Protein AF-A0A3A2ZWK5-F1 (afdb_monomer)

Nearest PDB structures (foldseek):
  6inw-assembly1_A  TM=7.699E-01  e=2.974E-03  Aspergillus flavus NRRL3357
  6ix3-assembly1_A  TM=7.542E-01  e=5.738E-03  Aspergillus flavus NRRL3357
  6ix3-assembly1_B-2  TM=7.566E-01  e=6.864E-03  Aspergillus flavus NRRL3357
  5w7s-assembly1_A-2  TM=7.938E-01  e=2.472E-01  Penicillium oxalicum
  6o0i-assembly1_A  TM=4.394E-01  e=1.672E+00  synthetic construct

Sequence (100 aa):
MDTERIQHLLTEAQSSLSVFQKTQAETSRADALEKVTSLARALEKPKDAILKLSYTPSVCMALKVAIDLGVFPILAKATSPVSAEELATVKSADPLLVGQ

Organism: NCBI:txid2070753

Structure (mmCIF, N/CA/C/O backbone):
data_AF-A0A3A2ZWK5-F1
#
_entry.id   AF-A0A3A2ZWK5-F1
#
loop_
_atom_site.group_PDB
_atom_site.id
_atom_site.type_symbol
_atom_site.label_atom_id
_atom_site.label_alt_id
_atom_site.label_comp_id
_atom_site.label_asym_id
_atom_site.label_entit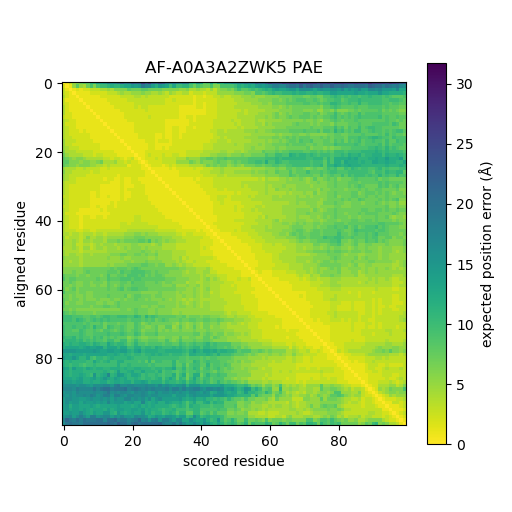y_id
_atom_site.label_seq_id
_atom_site.pdbx_PDB_ins_code
_atom_site.Cartn_x
_atom_site.Cartn_y
_atom_site.Cartn_z
_atom_site.occupancy
_atom_site.B_iso_or_equiv
_atom_site.auth_seq_id
_atom_site.auth_comp_id
_atom_site.auth_asym_id
_atom_site.auth_atom_id
_atom_site.pdbx_PDB_model_num
ATOM 1 N N . MET A 1 1 ? -4.445 -9.808 22.853 1.00 66.00 1 MET A N 1
ATOM 2 C CA . MET A 1 1 ? -4.967 -8.875 21.833 1.00 66.00 1 MET A CA 1
ATOM 3 C C . MET A 1 1 ? -5.968 -7.986 22.529 1.00 66.00 1 MET A C 1
ATOM 5 O O . MET A 1 1 ? -6.763 -8.508 23.297 1.00 66.00 1 MET A O 1
ATOM 9 N N . ASP A 1 2 ? -5.859 -6.679 22.332 1.00 86.94 2 ASP A N 1
ATOM 10 C CA . ASP A 1 2 ? -6.693 -5.686 23.007 1.00 86.94 2 ASP A CA 1
ATOM 11 C C . ASP A 1 2 ? -7.970 -5.449 22.185 1.00 86.94 2 ASP A C 1
ATOM 13 O O . ASP A 1 2 ? -7.997 -4.655 21.242 1.00 86.94 2 ASP A O 1
ATOM 17 N N . THR A 1 3 ? -8.997 -6.253 22.466 1.00 91.31 3 THR A N 1
ATOM 18 C CA . THR A 1 3 ? -10.248 -6.287 21.696 1.00 91.31 3 THR A CA 1
ATOM 19 C C . THR A 1 3 ? -11.003 -4.958 21.761 1.00 91.31 3 THR A C 1
ATOM 21 O O . THR A 1 3 ? -11.605 -4.553 20.767 1.00 91.31 3 THR A O 1
ATOM 24 N N . GLU A 1 4 ? -10.928 -4.245 22.887 1.00 94.00 4 GLU A N 1
ATOM 25 C CA . GLU A 1 4 ? -11.569 -2.936 23.067 1.00 94.00 4 GLU A CA 1
ATOM 26 C C . GLU A 1 4 ? -10.942 -1.889 22.145 1.00 94.00 4 GLU A C 1
ATOM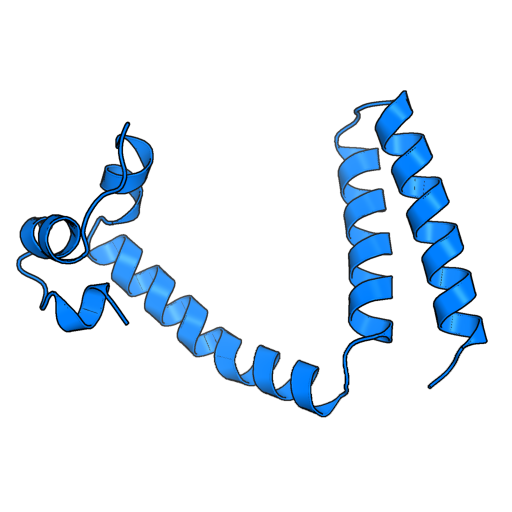 28 O O . GLU A 1 4 ? -11.644 -1.180 21.419 1.00 94.00 4 GLU A O 1
ATOM 33 N N . ARG A 1 5 ? -9.606 -1.864 22.080 1.00 94.38 5 ARG A N 1
ATOM 34 C CA . ARG A 1 5 ? -8.872 -0.998 21.152 1.00 94.38 5 ARG A CA 1
ATOM 35 C C . ARG A 1 5 ? -9.206 -1.295 19.690 1.00 94.38 5 ARG A C 1
ATOM 37 O O . ARG A 1 5 ? -9.349 -0.365 18.899 1.00 94.38 5 ARG A O 1
ATOM 44 N N . ILE A 1 6 ? -9.330 -2.569 19.315 1.00 95.75 6 ILE A N 1
ATOM 45 C CA . ILE A 1 6 ? -9.701 -2.964 17.946 1.00 95.75 6 ILE A CA 1
ATOM 46 C C . ILE A 1 6 ? -11.110 -2.465 17.606 1.00 95.75 6 ILE A C 1
ATOM 48 O O . ILE A 1 6 ? -11.313 -1.899 16.533 1.00 95.75 6 ILE A O 1
ATOM 52 N N . GLN A 1 7 ? -12.066 -2.619 18.523 1.00 97.06 7 GLN A N 1
ATOM 53 C CA . GLN A 1 7 ? -13.441 -2.167 18.316 1.00 97.06 7 GLN A CA 1
ATOM 54 C C . GLN A 1 7 ? -13.534 -0.640 18.182 1.00 97.06 7 GLN A C 1
ATOM 56 O O . GLN A 1 7 ? -14.268 -0.128 17.331 1.00 97.06 7 GLN A O 1
ATOM 61 N N . HIS A 1 8 ? -12.757 0.093 18.981 1.00 97.19 8 HIS A N 1
ATOM 62 C CA . HIS A 1 8 ? -12.638 1.543 18.862 1.00 97.19 8 HIS A CA 1
ATOM 63 C C . HIS A 1 8 ? -12.111 1.952 17.477 1.00 97.19 8 HIS A C 1
ATOM 65 O O . HIS A 1 8 ? -12.750 2.737 16.778 1.00 97.19 8 HIS A O 1
ATOM 71 N N . LEU A 1 9 ? -10.991 1.366 17.033 1.00 97.31 9 LEU A N 1
ATOM 72 C CA . LEU A 1 9 ? -10.389 1.654 15.723 1.00 97.31 9 LEU A CA 1
ATOM 73 C C . LEU A 1 9 ? -11.311 1.295 14.550 1.00 97.31 9 LEU A C 1
ATOM 75 O O . LEU A 1 9 ? -11.344 2.015 13.554 1.00 97.31 9 LEU A O 1
ATOM 79 N N . LEU A 1 10 ? -12.080 0.210 14.667 1.00 97.88 10 LEU A N 1
ATOM 80 C CA . LEU A 1 10 ? -13.086 -0.164 13.673 1.00 97.88 10 LEU A CA 1
ATOM 81 C C . LEU A 1 10 ? -14.164 0.916 13.536 1.00 97.88 10 LEU A C 1
ATOM 83 O O . LEU A 1 10 ? -14.524 1.286 12.420 1.00 97.88 10 LEU A O 1
ATOM 87 N N . THR A 1 11 ? -14.643 1.442 14.662 1.00 98.00 11 THR A N 1
ATOM 88 C CA . THR A 1 11 ? -15.678 2.484 14.685 1.00 98.00 11 THR A CA 1
ATOM 89 C C . THR A 1 11 ? -15.164 3.785 14.063 1.00 98.00 11 THR A C 1
ATOM 91 O O . THR A 1 11 ? -15.852 4.393 13.241 1.00 98.00 11 THR A O 1
ATOM 94 N N . GLU A 1 12 ? -13.928 4.186 14.381 1.00 97.69 12 GLU A N 1
ATOM 95 C CA . GLU A 1 12 ? -13.287 5.348 13.751 1.00 97.69 12 GLU A CA 1
ATOM 96 C C . GLU A 1 12 ? -13.140 5.171 12.236 1.00 97.69 12 GLU A C 1
ATOM 98 O O . GLU A 1 12 ? -13.502 6.071 11.479 1.00 97.69 12 GLU A O 1
ATOM 103 N N . ALA A 1 13 ? -12.654 4.008 11.788 1.00 97.50 13 ALA A N 1
ATOM 104 C CA . ALA A 1 13 ? -12.467 3.716 10.370 1.00 97.50 13 ALA A CA 1
ATOM 105 C C . ALA A 1 13 ? -13.793 3.721 9.596 1.00 97.50 13 ALA A C 1
ATOM 107 O O . ALA A 1 13 ? -13.854 4.246 8.488 1.00 97.50 13 ALA A O 1
ATOM 108 N N . GLN A 1 14 ? -14.870 3.179 10.172 1.00 98.00 14 GLN A N 1
ATOM 109 C CA . GLN A 1 14 ? -16.205 3.209 9.563 1.00 98.00 14 GLN A CA 1
ATOM 110 C C . GLN A 1 14 ? -16.755 4.636 9.446 1.00 98.00 14 GLN A C 1
ATOM 112 O O . GLN A 1 14 ? -17.351 4.990 8.423 1.00 98.00 14 GLN A O 1
ATOM 117 N N . SER A 1 15 ? -16.542 5.460 10.474 1.00 97.62 15 SER A N 1
ATOM 118 C CA . SER A 1 15 ? -16.966 6.861 10.480 1.00 97.62 15 SER A CA 1
ATOM 119 C C . SER A 1 15 ? -16.251 7.669 9.392 1.00 97.62 15 SER A C 1
ATOM 121 O O . SER A 1 15 ? -16.912 8.298 8.562 1.00 97.62 15 SER A O 1
ATOM 123 N N . SER A 1 16 ? -14.919 7.589 9.316 1.00 96.94 16 SER A N 1
ATOM 124 C CA . SER A 1 16 ? -14.132 8.321 8.312 1.00 96.94 16 SER A CA 1
ATOM 125 C C . SER A 1 16 ? -14.403 7.842 6.882 1.00 96.94 16 SER A C 1
ATOM 127 O O . SER A 1 16 ? -14.534 8.667 5.975 1.00 96.94 16 SER A O 1
ATOM 129 N N . LEU A 1 17 ? -14.615 6.536 6.669 1.00 97.31 17 LEU A N 1
ATOM 130 C CA . LEU A 1 17 ? -15.086 5.995 5.385 1.00 97.31 17 LEU A CA 1
ATOM 131 C C . LEU A 1 17 ? -16.443 6.574 4.977 1.00 97.31 17 LEU A C 1
ATOM 133 O O . LEU A 1 17 ? -16.625 6.955 3.822 1.00 97.31 17 LEU A O 1
ATOM 137 N N . SER A 1 18 ? -17.382 6.679 5.918 1.00 97.62 18 SER A N 1
ATOM 138 C CA . SER A 1 18 ? -18.708 7.250 5.659 1.00 97.62 18 SER A CA 1
ATOM 139 C C . SER A 1 18 ? -18.631 8.736 5.301 1.00 97.62 18 SER A C 1
ATOM 141 O O . SER A 1 18 ? -19.402 9.213 4.468 1.00 97.62 18 SER A O 1
ATOM 143 N N . VAL A 1 19 ? -17.701 9.481 5.908 1.00 96.88 19 VAL A N 1
ATOM 144 C CA . VAL A 1 19 ? -17.428 10.879 5.543 1.00 96.88 19 VAL A CA 1
ATOM 145 C C . VAL A 1 19 ? -16.870 10.950 4.126 1.00 96.88 19 VAL A C 1
ATOM 147 O O . VAL A 1 19 ? -17.438 11.664 3.304 1.00 96.88 19 VAL A O 1
ATOM 150 N N . PHE A 1 20 ? -15.833 10.169 3.810 1.00 97.06 20 PHE A N 1
ATOM 151 C CA . PHE A 1 20 ? -15.237 10.141 2.472 1.00 97.06 20 PHE A CA 1
ATOM 152 C C . PHE A 1 20 ? -16.252 9.774 1.381 1.00 97.06 20 PHE A C 1
ATOM 154 O O . PHE A 1 20 ? -16.273 10.408 0.330 1.00 97.06 20 PHE A O 1
ATOM 161 N N . GLN A 1 21 ? -17.145 8.814 1.636 1.00 96.19 21 GLN A N 1
ATOM 162 C CA . GLN A 1 21 ? -18.210 8.449 0.694 1.00 96.19 21 GLN A CA 1
ATOM 163 C C . GLN A 1 21 ? -19.147 9.618 0.366 1.00 96.19 21 GLN A C 1
ATOM 165 O O . GLN A 1 21 ? -19.638 9.706 -0.757 1.00 96.19 21 GLN A O 1
ATOM 170 N N . LYS A 1 22 ? -19.396 10.512 1.329 1.00 96.81 22 LYS A N 1
ATOM 171 C CA . LYS A 1 22 ? -20.282 11.670 1.154 1.00 96.81 22 LYS A CA 1
ATOM 172 C C . LYS A 1 22 ? -19.579 12.853 0.502 1.00 96.81 22 LYS A C 1
ATOM 174 O O . LYS A 1 22 ? -20.176 13.531 -0.325 1.00 96.81 22 LYS A O 1
ATOM 179 N N . THR A 1 23 ? -18.349 13.139 0.912 1.00 95.69 23 THR A N 1
ATOM 180 C CA . THR A 1 23 ? -17.616 14.339 0.484 1.00 95.69 23 THR A CA 1
ATOM 181 C C . THR A 1 23 ? -16.814 14.115 -0.793 1.00 95.69 23 THR A C 1
ATOM 183 O O . THR A 1 23 ? -16.588 15.069 -1.529 1.00 95.69 23 THR A O 1
ATOM 186 N N . GLN A 1 24 ? -16.329 12.888 -1.020 1.00 93.06 24 GLN A N 1
ATOM 187 C CA . GLN A 1 24 ? -15.329 12.528 -2.034 1.00 93.06 24 GLN A CA 1
ATOM 188 C C . GLN A 1 24 ? -14.084 13.433 -2.040 1.00 93.06 24 GLN A C 1
ATOM 190 O O . GLN A 1 24 ? -13.371 13.531 -3.036 1.00 93.06 24 GLN A O 1
ATOM 195 N N . ALA A 1 25 ? -13.797 14.090 -0.914 1.00 95.88 25 ALA A N 1
ATOM 196 C CA . ALA A 1 25 ? -12.673 15.002 -0.796 1.00 95.88 25 ALA A CA 1
ATOM 197 C C . ALA A 1 25 ? -11.378 14.240 -0.488 1.00 95.88 25 ALA A C 1
ATOM 199 O O . ALA A 1 25 ? -11.366 13.276 0.285 1.00 95.88 25 ALA A O 1
ATOM 200 N N . GLU A 1 26 ? -10.262 14.720 -1.033 1.00 95.50 26 GLU A N 1
ATOM 201 C CA . GLU A 1 26 ? -8.951 14.094 -0.838 1.00 95.50 26 GLU A CA 1
ATOM 202 C C . GLU A 1 26 ? -8.518 14.084 0.636 1.00 95.50 26 GLU A C 1
ATOM 204 O O . GLU A 1 26 ? -7.951 13.108 1.120 1.00 95.50 26 GLU A O 1
ATOM 209 N N . THR A 1 27 ? -8.865 15.127 1.392 1.00 95.75 27 THR A N 1
ATOM 210 C CA . THR A 1 27 ? -8.597 15.203 2.836 1.00 95.75 27 THR A CA 1
ATOM 211 C C . THR A 1 27 ? -9.335 14.114 3.613 1.00 95.75 27 THR A C 1
ATOM 213 O O . THR A 1 27 ? -8.736 13.434 4.442 1.00 95.75 27 THR A O 1
ATOM 216 N N . SER A 1 28 ? -10.611 13.877 3.298 1.00 95.12 28 SER A N 1
ATOM 217 C CA . SER A 1 28 ? -11.378 12.773 3.887 1.00 95.12 28 SER A CA 1
ATOM 218 C C . SER A 1 28 ? -10.897 11.396 3.428 1.00 95.12 28 SER A C 1
ATOM 220 O O . SER A 1 28 ? -10.968 10.443 4.199 1.00 95.12 28 SER A O 1
ATOM 222 N N . ARG A 1 29 ? -10.361 11.277 2.204 1.00 97.31 29 ARG A N 1
ATO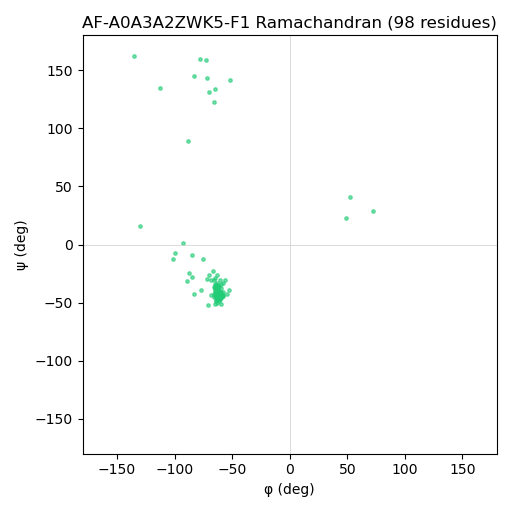M 223 C CA . ARG A 1 29 ? -9.727 10.040 1.728 1.00 97.31 29 ARG A CA 1
ATOM 224 C C . ARG A 1 29 ? -8.479 9.714 2.547 1.00 97.31 29 ARG A C 1
ATOM 226 O O . ARG A 1 29 ? -8.283 8.561 2.929 1.00 97.31 29 ARG A O 1
ATOM 233 N N . ALA A 1 30 ? -7.636 10.717 2.796 1.00 97.56 30 ALA A N 1
ATOM 234 C CA . ALA A 1 30 ? -6.409 10.573 3.571 1.00 97.56 30 ALA A CA 1
ATOM 235 C C . ALA A 1 30 ? -6.698 10.188 5.031 1.00 97.56 30 ALA A C 1
ATOM 237 O O . ALA A 1 30 ? -6.096 9.237 5.526 1.00 97.56 30 ALA A O 1
ATOM 238 N N . ASP A 1 31 ? -7.667 10.847 5.673 1.00 97.25 31 ASP A N 1
ATOM 239 C CA . ASP A 1 31 ? -8.112 10.506 7.032 1.00 97.25 31 ASP A CA 1
ATOM 240 C C . ASP A 1 31 ? -8.657 9.068 7.107 1.00 97.25 31 ASP A C 1
ATOM 242 O O . ASP A 1 31 ? -8.224 8.267 7.939 1.00 97.25 31 ASP A O 1
ATOM 246 N N . ALA A 1 32 ? -9.526 8.676 6.168 1.00 97.31 32 ALA A N 1
ATOM 247 C CA . ALA A 1 32 ? -10.031 7.306 6.098 1.00 97.31 32 ALA A CA 1
ATOM 248 C C . ALA A 1 32 ? -8.902 6.272 5.948 1.00 97.31 32 ALA A C 1
ATOM 250 O O . ALA A 1 32 ? -8.891 5.249 6.640 1.00 97.31 32 ALA A O 1
ATOM 251 N N . LEU A 1 33 ? -7.917 6.554 5.091 1.00 97.88 33 LEU A N 1
ATOM 252 C CA . LEU A 1 33 ? -6.755 5.690 4.900 1.00 97.88 33 LEU A CA 1
ATOM 253 C C . LEU A 1 33 ? -5.916 5.557 6.181 1.00 97.88 33 LEU A C 1
ATOM 255 O O . LEU A 1 33 ? -5.472 4.453 6.507 1.00 97.88 33 LEU A O 1
ATOM 259 N N . GLU A 1 34 ? -5.710 6.644 6.923 1.00 98.00 34 GLU A N 1
ATOM 260 C CA . GLU A 1 34 ? -4.973 6.632 8.189 1.00 98.00 34 GLU A CA 1
ATOM 261 C C . GLU A 1 34 ? -5.663 5.751 9.241 1.00 98.00 34 GLU A C 1
ATOM 263 O O . GLU A 1 34 ? -5.020 4.898 9.871 1.00 98.00 34 GLU A O 1
ATOM 268 N N . LYS A 1 35 ? -6.984 5.897 9.398 1.00 97.94 35 LYS A N 1
ATOM 269 C CA . LYS A 1 35 ? -7.774 5.114 10.360 1.00 97.94 35 LYS A CA 1
ATOM 270 C C . LYS A 1 35 ? -7.794 3.626 10.016 1.00 97.94 35 LYS A C 1
ATOM 272 O O . LYS A 1 35 ? -7.550 2.790 10.888 1.00 97.94 35 LYS A O 1
ATOM 277 N N . VAL A 1 36 ? -7.974 3.283 8.740 1.00 97.75 36 VAL A N 1
ATOM 278 C CA . VAL A 1 36 ? -7.904 1.890 8.264 1.00 97.75 36 VAL A CA 1
ATOM 279 C C . VAL A 1 36 ? -6.507 1.301 8.470 1.00 97.75 36 VAL A C 1
ATOM 281 O O . VAL A 1 36 ? -6.373 0.167 8.930 1.00 97.75 36 VAL A O 1
ATOM 284 N N . THR A 1 37 ? -5.452 2.071 8.198 1.00 96.69 37 THR A N 1
ATOM 285 C CA . THR A 1 37 ? -4.067 1.623 8.417 1.00 96.69 37 THR A CA 1
ATOM 286 C C . THR A 1 37 ? -3.795 1.358 9.898 1.00 96.69 37 THR A C 1
ATOM 288 O O . THR A 1 37 ? -3.131 0.380 10.245 1.00 96.69 37 THR A O 1
ATOM 291 N N . SER A 1 38 ? -4.333 2.194 10.784 1.00 95.94 38 SER A N 1
ATOM 292 C CA . SER A 1 38 ? -4.218 2.017 12.234 1.00 95.94 38 SER A CA 1
ATOM 293 C C . SER A 1 38 ? -4.915 0.742 12.716 1.00 95.94 38 SER A C 1
ATOM 295 O O . SER A 1 38 ? -4.336 -0.005 13.506 1.00 95.94 38 SER A O 1
ATOM 297 N N . LEU A 1 39 ? -6.108 0.443 12.191 1.00 96.94 39 LEU A N 1
ATOM 298 C CA . LEU A 1 39 ? -6.804 -0.822 12.444 1.00 96.94 39 LEU A CA 1
ATOM 299 C C . LEU A 1 39 ? -5.999 -2.027 11.934 1.00 96.94 39 LEU A C 1
ATOM 301 O O . LEU A 1 39 ? -5.808 -2.991 12.673 1.00 96.94 39 LEU A O 1
ATOM 305 N N . ALA A 1 40 ? -5.479 -1.960 10.705 1.00 95.19 40 ALA A N 1
ATOM 306 C CA . ALA A 1 40 ? -4.669 -3.031 10.124 1.00 95.19 40 ALA A CA 1
ATOM 307 C C . ALA A 1 40 ? -3.434 -3.343 10.986 1.00 95.19 40 ALA A C 1
ATOM 309 O O . ALA A 1 40 ? -3.166 -4.505 11.281 1.00 95.19 40 ALA A O 1
ATOM 310 N N . ARG A 1 41 ? -2.732 -2.309 11.469 1.00 93.19 41 ARG A N 1
ATOM 311 C CA . ARG A 1 41 ? -1.586 -2.458 12.383 1.00 93.19 41 ARG A CA 1
ATOM 312 C C . ARG A 1 41 ? -1.970 -3.065 13.733 1.00 93.19 41 ARG A C 1
ATOM 314 O O . ARG A 1 41 ? -1.183 -3.813 14.295 1.00 93.19 41 ARG A O 1
ATOM 321 N N . ALA A 1 42 ? -3.153 -2.754 14.264 1.00 94.25 42 ALA A N 1
ATOM 322 C CA . ALA A 1 42 ? -3.623 -3.330 15.527 1.00 94.25 42 ALA A CA 1
ATOM 323 C C . ALA A 1 42 ? -3.964 -4.830 15.414 1.00 94.25 42 ALA A C 1
ATOM 325 O O . ALA A 1 42 ? -3.903 -5.549 16.411 1.00 94.25 42 ALA A O 1
ATOM 326 N N . LEU A 1 43 ? -4.321 -5.293 14.211 1.00 94.25 43 LEU A N 1
ATOM 327 C CA . LEU A 1 43 ? -4.599 -6.700 13.902 1.00 94.25 43 LEU A CA 1
ATOM 328 C C . LEU A 1 43 ? -3.342 -7.489 13.508 1.00 94.25 43 LEU A C 1
ATOM 330 O O . LEU A 1 43 ? -3.314 -8.713 13.646 1.00 94.25 43 LEU A O 1
ATOM 334 N N . GLU A 1 44 ? -2.314 -6.805 13.007 1.00 93.50 44 GLU A N 1
ATOM 335 C CA . GLU A 1 44 ? -1.050 -7.410 12.597 1.00 93.50 44 GLU A CA 1
ATOM 336 C C . GLU A 1 44 ? -0.321 -8.018 13.805 1.00 93.50 44 GLU A C 1
ATOM 338 O O . GLU A 1 44 ? -0.195 -7.409 14.872 1.00 93.50 44 GLU A O 1
ATOM 343 N N . LYS A 1 45 ? 0.183 -9.249 13.658 1.00 93.12 45 LYS A N 1
ATOM 344 C CA . LYS A 1 45 ? 0.990 -9.861 14.719 1.00 93.12 45 LYS A CA 1
ATOM 345 C C . LYS A 1 45 ? 2.350 -9.160 14.762 1.00 93.12 45 LYS A C 1
ATOM 347 O O . LYS A 1 45 ? 2.924 -8.918 13.701 1.00 93.12 45 LYS A O 1
ATOM 352 N N . PRO A 1 46 ? 2.950 -8.951 15.949 1.00 89.50 46 PRO A N 1
ATOM 353 C CA . PRO A 1 46 ? 4.254 -8.293 16.055 1.00 89.50 46 PRO A CA 1
ATOM 354 C C . PRO A 1 46 ? 5.339 -8.925 15.173 1.00 89.50 46 PRO A C 1
ATOM 356 O O . PRO A 1 46 ? 6.116 -8.216 14.544 1.00 89.50 46 PRO A O 1
ATOM 359 N N . LYS A 1 47 ? 5.355 -10.261 15.068 1.00 92.69 47 LYS A N 1
ATOM 360 C CA . LYS A 1 47 ? 6.297 -10.988 14.204 1.00 92.69 47 LYS A CA 1
ATOM 361 C C . LYS A 1 47 ? 6.132 -10.662 12.714 1.00 92.69 47 LYS A C 1
ATOM 363 O O . LYS A 1 47 ? 7.128 -10.573 12.005 1.00 92.69 47 LYS A O 1
ATOM 368 N N . ASP A 1 48 ? 4.896 -10.467 12.259 1.00 92.56 48 ASP A N 1
ATOM 369 C CA . ASP A 1 48 ? 4.583 -10.213 10.854 1.00 92.56 48 ASP A CA 1
ATOM 370 C C . ASP A 1 48 ? 4.940 -8.754 10.522 1.00 92.56 48 ASP A C 1
ATOM 372 O O . ASP A 1 48 ? 5.568 -8.490 9.498 1.00 92.56 48 ASP A O 1
ATOM 376 N N . ALA A 1 49 ? 4.672 -7.829 11.454 1.00 92.38 49 ALA A N 1
ATOM 377 C CA . ALA A 1 49 ? 5.080 -6.427 11.356 1.00 92.38 49 ALA A CA 1
ATOM 378 C C . ALA A 1 49 ? 6.609 -6.262 11.284 1.00 92.38 49 ALA A C 1
ATOM 380 O O . ALA A 1 49 ? 7.114 -5.509 10.450 1.00 92.38 49 ALA A O 1
ATOM 381 N N . ILE A 1 50 ? 7.356 -6.988 12.128 1.00 93.81 50 ILE A N 1
ATOM 382 C CA . ILE A 1 50 ? 8.826 -6.990 12.097 1.00 93.81 50 ILE A CA 1
ATOM 383 C C . ILE A 1 50 ? 9.320 -7.517 10.753 1.00 93.81 50 ILE A C 1
ATOM 385 O O . ILE A 1 50 ? 10.139 -6.864 10.115 1.00 93.81 50 ILE A O 1
ATOM 389 N N . LEU A 1 51 ? 8.797 -8.657 10.295 1.00 93.94 51 LEU A N 1
ATOM 390 C CA . LEU A 1 51 ? 9.215 -9.257 9.032 1.00 93.94 51 LEU A CA 1
ATOM 391 C C . LEU A 1 51 ? 8.969 -8.310 7.849 1.00 93.94 51 LEU A C 1
ATOM 393 O O . LEU A 1 51 ? 9.858 -8.088 7.029 1.00 93.94 51 LEU A O 1
ATOM 397 N N . LYS A 1 52 ? 7.789 -7.689 7.798 1.00 90.94 52 LYS A N 1
ATOM 398 C CA . LYS A 1 52 ? 7.434 -6.681 6.795 1.00 90.94 52 LYS A CA 1
ATOM 399 C C . LYS A 1 52 ? 8.391 -5.488 6.814 1.00 90.94 52 LYS A C 1
ATOM 401 O O . LYS A 1 52 ? 8.836 -5.038 5.758 1.00 90.94 52 LYS A O 1
ATOM 406 N N . LEU A 1 53 ? 8.749 -4.996 8.002 1.00 91.12 53 LEU A N 1
ATOM 407 C CA . LEU A 1 53 ? 9.722 -3.915 8.142 1.00 91.12 53 LEU A CA 1
ATOM 408 C C . LEU A 1 53 ? 11.111 -4.346 7.650 1.00 91.12 53 LEU A C 1
ATOM 410 O O . LEU A 1 53 ? 11.741 -3.616 6.888 1.00 91.12 53 LEU A O 1
ATOM 414 N N . SER A 1 54 ? 11.560 -5.550 8.010 1.00 92.69 54 SER A N 1
ATOM 415 C CA . SER A 1 54 ? 12.856 -6.101 7.598 1.00 92.69 54 SER A CA 1
ATOM 416 C C . SER A 1 54 ? 13.000 -6.251 6.082 1.00 92.69 54 SER A C 1
ATOM 418 O O . SER A 1 54 ? 14.106 -6.099 5.573 1.00 92.69 54 SER A O 1
ATOM 420 N N . TYR A 1 55 ? 11.907 -6.494 5.350 1.00 92.25 55 TYR A N 1
ATOM 421 C CA . TYR A 1 55 ? 11.918 -6.565 3.883 1.00 92.25 55 TYR A CA 1
ATOM 422 C C . TYR A 1 55 ? 11.786 -5.210 3.178 1.00 92.25 55 TYR A C 1
ATOM 424 O O . TYR A 1 55 ? 11.989 -5.138 1.966 1.00 92.25 55 TYR A O 1
ATOM 432 N N . THR A 1 56 ? 11.491 -4.122 3.898 1.00 92.81 56 THR A N 1
ATOM 433 C CA . THR A 1 56 ? 11.333 -2.785 3.291 1.00 92.81 56 THR A CA 1
ATOM 434 C C . THR A 1 56 ? 12.558 -2.356 2.464 1.00 92.81 56 THR A C 1
ATOM 436 O O . THR A 1 56 ? 12.363 -1.882 1.343 1.00 92.81 56 THR A O 1
ATOM 439 N N . PRO A 1 57 ? 13.815 -2.566 2.914 1.00 93.94 57 PRO A N 1
ATOM 440 C CA . PRO A 1 57 ? 14.987 -2.254 2.094 1.00 93.94 57 PRO A CA 1
ATOM 441 C C . PRO A 1 57 ? 15.027 -3.035 0.773 1.00 93.94 57 PRO A C 1
ATOM 443 O O . PRO A 1 57 ? 15.333 -2.454 -0.266 1.00 93.94 57 PRO A O 1
ATOM 446 N N . SER A 1 58 ? 14.668 -4.323 0.787 1.00 92.50 58 SER A N 1
ATOM 447 C CA . SER A 1 58 ? 14.629 -5.158 -0.421 1.00 92.50 58 SER A CA 1
ATOM 448 C C . SER A 1 58 ? 13.596 -4.654 -1.426 1.00 92.50 58 SER A C 1
ATOM 450 O O . SER A 1 58 ? 13.886 -4.600 -2.618 1.00 92.50 58 SER A O 1
ATOM 452 N N . VAL A 1 59 ? 12.428 -4.204 -0.953 1.00 91.75 59 VAL A N 1
ATOM 453 C CA . VAL A 1 59 ? 11.401 -3.583 -1.808 1.00 91.75 59 VAL A CA 1
ATOM 454 C C . VAL A 1 59 ? 11.935 -2.308 -2.464 1.00 91.75 59 VAL A C 1
ATOM 456 O O . VAL A 1 59 ? 11.7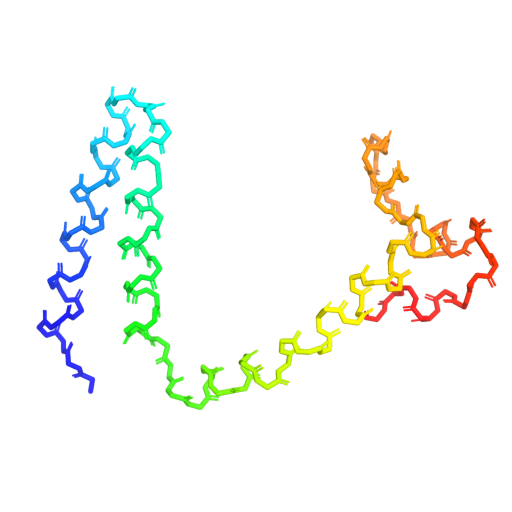65 -2.123 -3.666 1.00 91.75 59 VAL A O 1
ATOM 459 N N . CYS A 1 60 ? 12.632 -1.448 -1.714 1.00 93.12 60 CYS A N 1
ATOM 460 C CA . CYS A 1 60 ? 13.249 -0.240 -2.271 1.00 93.12 60 CYS A CA 1
ATOM 461 C C . CYS A 1 60 ? 14.305 -0.561 -3.341 1.00 93.12 60 CYS A C 1
ATOM 463 O O . CYS A 1 60 ? 14.366 0.114 -4.369 1.00 93.12 60 CYS A O 1
ATOM 465 N N . MET A 1 61 ? 15.114 -1.601 -3.129 1.00 93.94 61 MET A N 1
ATOM 466 C CA . MET A 1 61 ? 16.109 -2.036 -4.112 1.00 93.94 61 MET A CA 1
ATOM 467 C C . MET A 1 61 ? 15.458 -2.624 -5.367 1.00 93.94 61 MET A C 1
ATOM 469 O O . MET A 1 61 ? 15.851 -2.258 -6.472 1.00 93.94 61 MET A O 1
ATOM 473 N N . ALA A 1 62 ? 14.426 -3.457 -5.218 1.00 91.88 62 ALA A N 1
ATOM 474 C CA . ALA A 1 62 ? 13.661 -3.989 -6.345 1.00 91.88 62 ALA A CA 1
ATOM 475 C C . ALA A 1 62 ?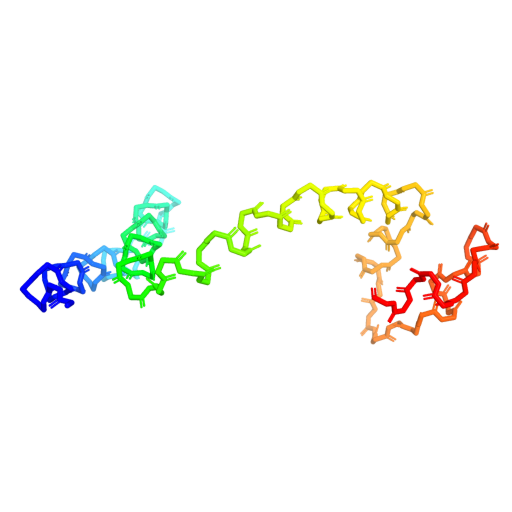 12.999 -2.866 -7.161 1.00 91.88 62 ALA A C 1
ATOM 477 O O . ALA A 1 62 ? 13.088 -2.852 -8.386 1.00 91.88 62 ALA A O 1
ATOM 478 N N . LEU A 1 63 ? 12.422 -1.862 -6.487 1.00 93.56 63 LEU A N 1
ATOM 479 C CA . LEU A 1 63 ? 11.883 -0.660 -7.128 1.00 93.56 63 LEU A CA 1
ATOM 480 C C . LEU A 1 63 ? 12.955 0.084 -7.928 1.00 93.56 63 LEU A C 1
ATOM 482 O O . LEU A 1 63 ? 12.708 0.464 -9.072 1.00 93.56 63 LEU A O 1
ATOM 486 N N . LYS A 1 64 ? 14.152 0.272 -7.361 1.00 94.06 64 LYS A N 1
ATOM 487 C CA . LYS A 1 64 ? 15.262 0.928 -8.063 1.00 94.06 64 LYS A CA 1
ATOM 488 C C . LYS A 1 64 ? 15.673 0.156 -9.315 1.00 94.06 64 LYS A C 1
ATOM 490 O O . LYS A 1 64 ? 15.814 0.768 -10.370 1.00 94.06 64 LYS A O 1
ATOM 495 N N . VAL A 1 65 ? 15.813 -1.165 -9.214 1.00 92.56 65 VAL A N 1
ATOM 496 C CA . VAL A 1 65 ? 16.136 -2.030 -10.357 1.00 92.56 65 VAL A CA 1
ATOM 497 C C . VAL A 1 65 ? 15.045 -1.938 -11.425 1.00 92.56 65 VAL A C 1
ATOM 499 O O . VAL A 1 65 ? 15.355 -1.711 -12.588 1.00 92.56 65 VAL A O 1
ATOM 502 N N . ALA A 1 66 ? 13.767 -2.013 -11.050 1.00 91.62 66 ALA A N 1
ATOM 503 C CA . ALA A 1 66 ? 12.653 -1.883 -11.989 1.00 91.62 66 ALA A CA 1
ATOM 504 C C . ALA A 1 66 ? 12.617 -0.510 -12.694 1.00 91.62 66 ALA A C 1
ATOM 506 O O . ALA A 1 66 ? 12.290 -0.436 -13.882 1.00 91.62 66 ALA A O 1
ATOM 507 N N . ILE A 1 67 ? 12.986 0.573 -11.995 1.00 93.00 67 ILE A N 1
ATOM 508 C CA . ILE A 1 67 ? 13.166 1.906 -12.595 1.00 93.00 67 ILE A CA 1
ATOM 509 C C . ILE A 1 67 ? 14.311 1.884 -13.615 1.00 93.00 67 ILE A C 1
ATOM 511 O O . ILE A 1 67 ? 14.119 2.337 -14.742 1.00 93.00 67 ILE A O 1
ATOM 515 N N . ASP A 1 68 ? 15.472 1.335 -13.251 1.00 91.06 68 ASP A N 1
ATOM 516 C CA . ASP A 1 68 ? 16.656 1.289 -14.122 1.00 91.06 68 ASP A CA 1
ATOM 517 C C . ASP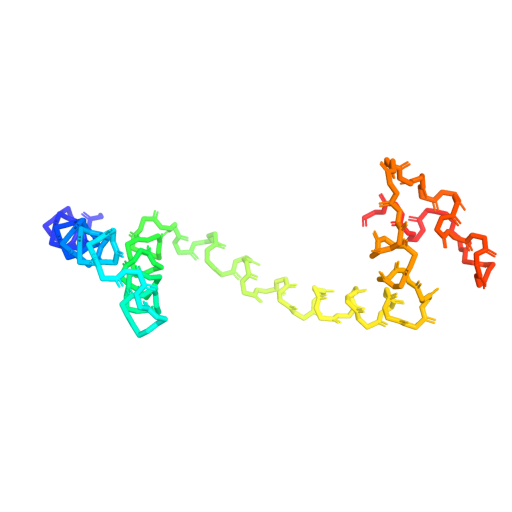 A 1 68 ? 16.437 0.428 -15.372 1.00 91.06 68 ASP A C 1
ATOM 519 O O . ASP A 1 68 ? 16.921 0.756 -16.459 1.00 91.06 68 ASP A O 1
ATOM 523 N N . LEU A 1 69 ? 15.659 -0.646 -15.233 1.00 90.94 69 LEU A N 1
ATOM 524 C CA . LEU A 1 69 ? 15.245 -1.516 -16.331 1.00 90.94 69 LEU A CA 1
ATOM 525 C C . LEU A 1 69 ? 14.148 -0.898 -17.210 1.00 90.94 69 LEU A C 1
ATOM 527 O O . LEU A 1 69 ? 13.895 -1.389 -18.307 1.00 90.94 69 LEU A O 1
ATOM 531 N N . GLY A 1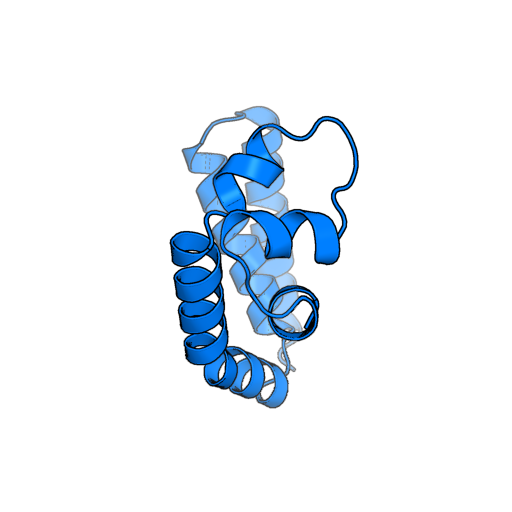 70 ? 13.512 0.193 -16.775 1.00 90.56 70 GLY A N 1
ATOM 532 C CA . GLY A 1 70 ? 12.438 0.839 -17.526 1.00 90.56 70 GLY A CA 1
ATOM 533 C C . GLY A 1 70 ? 11.127 0.049 -17.522 1.00 90.56 70 GLY A C 1
ATOM 534 O O . GLY A 1 70 ? 10.337 0.182 -18.455 1.00 90.56 70 GLY A O 1
ATOM 535 N N . VAL A 1 71 ? 10.866 -0.734 -16.470 1.00 91.94 71 VAL A N 1
ATOM 536 C CA . VAL A 1 71 ? 9.664 -1.576 -16.339 1.00 91.94 71 VAL A CA 1
ATOM 537 C C . VAL A 1 71 ? 8.388 -0.727 -16.286 1.00 91.94 71 VAL A C 1
ATOM 539 O O . VAL A 1 71 ? 7.432 -0.982 -17.019 1.00 91.94 71 VAL A O 1
ATOM 542 N N . PHE A 1 72 ? 8.364 0.328 -15.463 1.00 92.88 72 PHE A N 1
ATOM 543 C CA . PHE A 1 72 ? 7.152 1.130 -15.243 1.00 92.88 72 PHE A CA 1
ATOM 544 C C . PHE A 1 72 ? 6.611 1.827 -16.506 1.00 92.88 72 PHE A C 1
ATOM 546 O O . PHE A 1 72 ? 5.402 1.762 -16.725 1.00 92.88 72 PHE A O 1
ATOM 553 N N . PRO A 1 73 ? 7.439 2.446 -17.375 1.00 92.38 73 PRO A N 1
ATOM 554 C CA . PRO A 1 73 ? 6.967 2.987 -18.651 1.00 92.38 73 PRO A CA 1
ATOM 555 C C . PRO A 1 73 ? 6.297 1.968 -19.581 1.00 92.38 73 PRO A C 1
ATOM 557 O O . PRO A 1 73 ? 5.395 2.351 -20.326 1.00 92.38 73 PRO A O 1
ATOM 560 N N . ILE A 1 74 ? 6.735 0.703 -19.566 1.00 91.31 74 ILE A N 1
ATOM 561 C CA . ILE A 1 74 ? 6.143 -0.370 -20.380 1.00 91.31 74 ILE A CA 1
ATOM 562 C C . ILE A 1 74 ? 4.767 -0.717 -19.818 1.00 91.31 74 ILE A C 1
ATOM 564 O O . ILE A 1 74 ? 3.773 -0.653 -20.538 1.00 91.31 74 ILE A O 1
ATOM 568 N N . LEU A 1 75 ? 4.700 -0.986 -18.510 1.00 92.69 75 LEU A N 1
ATOM 569 C CA . LEU A 1 75 ? 3.452 -1.319 -17.821 1.00 92.69 75 LEU A CA 1
ATOM 570 C C . LEU A 1 75 ? 2.414 -0.197 -17.919 1.00 92.69 75 LEU A C 1
ATOM 572 O O . LEU A 1 75 ? 1.236 -0.468 -18.111 1.00 92.69 75 LEU A O 1
ATOM 576 N N . ALA A 1 76 ? 2.842 1.065 -17.855 1.00 93.81 76 ALA A N 1
ATOM 577 C CA . ALA A 1 76 ? 1.948 2.216 -17.968 1.00 93.81 76 ALA A CA 1
ATOM 578 C C . ALA A 1 76 ? 1.296 2.362 -19.357 1.00 93.81 76 ALA A C 1
ATOM 580 O O . ALA A 1 76 ? 0.260 3.012 -19.475 1.00 93.81 76 ALA A O 1
ATOM 581 N N . LYS A 1 77 ? 1.903 1.798 -20.410 1.00 93.44 77 LYS A N 1
ATOM 582 C CA . LYS A 1 77 ? 1.397 1.846 -21.794 1.00 93.44 77 LYS A CA 1
ATOM 583 C C . LYS A 1 77 ? 0.711 0.552 -22.226 1.00 93.44 77 LYS A C 1
ATOM 585 O O . LYS A 1 77 ? 0.078 0.530 -23.281 1.00 93.44 77 LYS A O 1
ATOM 590 N N . ALA A 1 78 ? 0.870 -0.518 -21.455 1.00 92.44 78 ALA A N 1
ATOM 591 C CA . ALA A 1 78 ? 0.334 -1.822 -21.785 1.00 92.44 78 ALA A CA 1
ATOM 592 C C . ALA A 1 78 ? -1.196 -1.829 -21.666 1.00 92.44 78 ALA A C 1
ATOM 594 O O . ALA A 1 78 ? -1.768 -1.384 -20.674 1.00 92.44 78 ALA A O 1
ATOM 595 N N . THR A 1 79 ? -1.862 -2.350 -22.692 1.00 93.69 79 THR A N 1
ATOM 596 C CA . THR A 1 79 ? -3.320 -2.555 -22.723 1.00 93.69 79 THR A CA 1
ATOM 597 C C . THR A 1 79 ? -3.709 -4.003 -22.417 1.00 93.69 79 THR A C 1
ATOM 599 O O . THR A 1 79 ? -4.886 -4.307 -22.235 1.00 93.69 79 THR A O 1
ATOM 602 N N . SER A 1 80 ? -2.717 -4.888 -22.323 1.00 93.56 80 SER A N 1
ATOM 603 C CA . SER A 1 80 ? -2.820 -6.299 -21.961 1.00 93.56 80 SER A CA 1
ATOM 604 C C . SER A 1 80 ? -1.722 -6.656 -20.950 1.00 93.56 80 SER A C 1
ATOM 606 O O . SER A 1 80 ? -0.749 -5.909 -20.831 1.00 93.56 80 SER A O 1
ATOM 608 N N . PRO A 1 81 ? -1.841 -7.782 -20.223 1.00 92.31 81 PRO A N 1
ATOM 609 C CA . PRO A 1 81 ? -0.745 -8.296 -19.404 1.00 92.31 81 PRO A CA 1
ATOM 610 C C . PRO A 1 81 ? 0.556 -8.413 -20.214 1.00 92.31 81 PRO A C 1
ATOM 612 O O . PRO A 1 81 ? 0.506 -8.785 -21.386 1.00 92.31 81 PRO A O 1
ATOM 615 N N . VAL A 1 82 ? 1.688 -8.093 -19.583 1.00 91.81 82 VAL A N 1
ATOM 616 C CA . VAL A 1 82 ? 3.038 -8.139 -20.174 1.00 91.81 82 VAL A CA 1
ATOM 617 C C . VAL A 1 82 ? 3.827 -9.244 -19.480 1.00 91.81 82 VAL A C 1
ATOM 619 O O . VAL A 1 82 ? 3.773 -9.345 -18.250 1.00 91.81 82 VAL A O 1
ATOM 622 N N . SER A 1 83 ? 4.536 -10.077 -20.238 1.00 91.50 83 SER A N 1
ATOM 623 C CA . SER A 1 83 ? 5.323 -11.179 -19.672 1.00 91.50 83 SER A CA 1
ATOM 624 C C . SER A 1 83 ? 6.647 -10.693 -19.060 1.00 91.50 83 SER A C 1
ATOM 626 O O . SER A 1 83 ? 7.151 -9.616 -19.387 1.00 91.50 83 SER A O 1
ATOM 628 N N . ALA A 1 84 ? 7.240 -11.487 -18.162 1.00 89.19 84 ALA A N 1
ATOM 629 C CA . ALA A 1 84 ? 8.543 -11.156 -17.576 1.00 89.19 84 ALA A CA 1
ATOM 630 C C . ALA A 1 84 ? 9.656 -11.138 -18.639 1.00 89.19 84 ALA A C 1
ATOM 632 O O . ALA A 1 84 ? 10.555 -10.300 -18.585 1.00 89.19 84 ALA A O 1
ATOM 633 N N . GLU A 1 85 ? 9.566 -12.014 -19.641 1.00 88.56 85 GLU A N 1
ATOM 634 C CA . GLU A 1 85 ? 10.469 -12.054 -20.791 1.00 88.56 85 GLU A CA 1
ATOM 635 C C . GLU A 1 85 ? 10.366 -10.763 -21.607 1.00 88.56 85 GLU A C 1
ATOM 637 O O . GLU A 1 85 ? 11.384 -10.150 -21.922 1.00 88.56 85 GLU A O 1
ATOM 642 N N . GLU A 1 86 ? 9.146 -10.303 -21.894 1.00 85.25 86 GLU A N 1
ATOM 643 C CA . GLU A 1 86 ? 8.912 -9.044 -22.605 1.00 85.25 86 GLU A CA 1
ATOM 644 C C . GLU A 1 86 ? 9.509 -7.856 -21.841 1.00 85.25 86 GLU A C 1
ATOM 646 O O . GLU A 1 86 ? 10.208 -7.029 -22.430 1.00 85.25 86 GLU A O 1
ATOM 651 N N . LEU A 1 87 ? 9.329 -7.801 -20.520 1.00 88.38 87 LEU A N 1
ATOM 652 C CA . LEU A 1 87 ? 9.922 -6.760 -19.677 1.00 88.38 87 LEU A CA 1
ATOM 653 C C . LEU A 1 87 ? 11.458 -6.821 -19.647 1.00 88.38 87 LEU A C 1
ATOM 655 O O . LEU A 1 87 ? 12.116 -5.779 -19.651 1.00 88.38 87 LEU A O 1
ATOM 659 N N . AL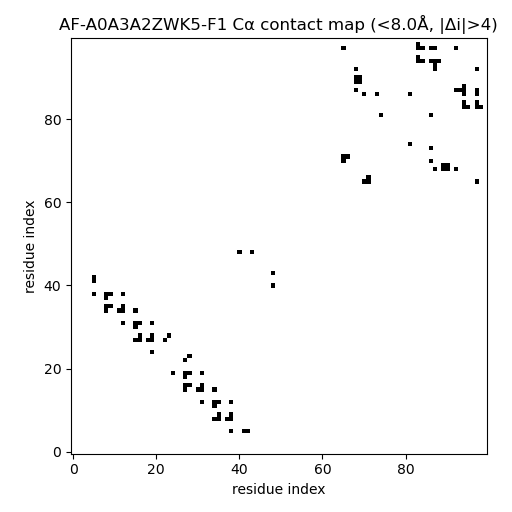A A 1 88 ? 12.043 -8.019 -19.656 1.00 87.50 88 ALA A N 1
ATOM 660 C CA . ALA A 1 88 ? 13.489 -8.214 -19.599 1.00 87.50 88 ALA A CA 1
ATOM 661 C C . ALA A 1 88 ? 14.210 -7.816 -20.902 1.00 87.50 88 ALA A C 1
ATOM 663 O O . ALA A 1 88 ? 15.349 -7.337 -20.863 1.00 87.50 88 ALA A O 1
ATOM 664 N N . THR A 1 89 ? 13.544 -7.941 -22.057 1.00 84.75 89 THR A N 1
ATOM 665 C CA . THR A 1 89 ? 14.139 -7.628 -23.372 1.00 84.75 89 TH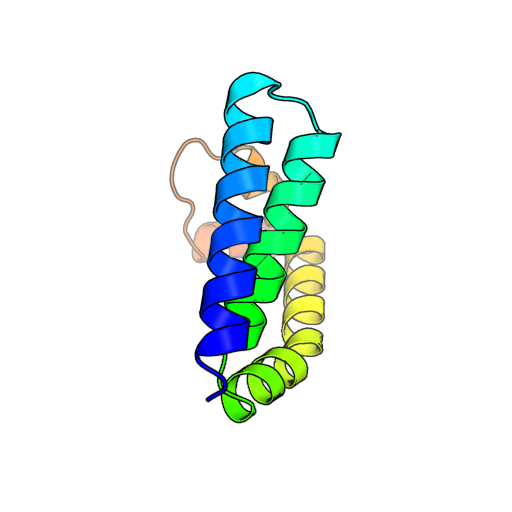R A CA 1
ATOM 666 C C . THR A 1 89 ? 14.534 -6.162 -23.546 1.00 84.75 89 THR A C 1
ATOM 668 O O . THR A 1 89 ? 15.474 -5.869 -24.282 1.00 84.75 89 THR A O 1
ATOM 671 N N . VAL A 1 90 ? 13.888 -5.228 -22.841 1.00 80.31 90 VAL A N 1
ATOM 672 C CA . VAL A 1 90 ? 14.092 -3.779 -23.037 1.00 80.31 90 VAL A CA 1
ATOM 673 C C . VAL A 1 90 ? 15.505 -3.315 -22.680 1.00 80.31 90 VAL A C 1
ATOM 675 O O . VAL A 1 90 ? 16.017 -2.356 -23.267 1.00 80.31 90 VAL A O 1
ATOM 678 N N . LYS A 1 91 ? 16.161 -4.003 -21.743 1.00 83.44 91 LYS A N 1
ATOM 679 C CA . LYS A 1 91 ? 17.543 -3.723 -21.324 1.00 83.44 91 LYS A CA 1
ATOM 680 C C . LYS A 1 91 ? 18.435 -4.966 -21.314 1.00 83.44 91 LYS A C 1
ATOM 682 O O . LYS A 1 91 ? 19.512 -4.917 -20.728 1.00 83.44 91 LYS A O 1
ATOM 687 N N . SER A 1 92 ? 18.007 -6.051 -21.965 1.00 84.69 92 SER A N 1
ATOM 688 C CA . SER A 1 92 ? 18.691 -7.353 -21.930 1.00 84.69 92 SER A CA 1
ATOM 689 C C . SER A 1 92 ? 18.958 -7.838 -20.500 1.00 84.69 92 SER A C 1
ATOM 691 O O . SER A 1 92 ? 20.045 -8.325 -20.189 1.00 84.69 92 SER A O 1
ATOM 693 N N . ALA A 1 93 ? 17.978 -7.651 -19.614 1.00 85.75 93 ALA A N 1
ATOM 694 C CA . ALA A 1 93 ? 18.028 -8.200 -18.268 1.00 85.75 93 ALA A CA 1
ATOM 695 C C . ALA A 1 93 ? 17.808 -9.717 -18.306 1.00 85.75 93 ALA A C 1
ATOM 697 O O . ALA A 1 93 ? 17.221 -10.246 -19.249 1.00 85.75 93 ALA A O 1
ATOM 698 N N . ASP A 1 94 ? 18.251 -10.412 -17.262 1.00 85.88 94 ASP A N 1
ATOM 699 C CA . ASP A 1 94 ? 17.872 -11.807 -17.053 1.00 85.88 94 ASP A CA 1
ATOM 700 C C . ASP A 1 94 ? 16.355 -11.875 -16.763 1.00 85.88 94 ASP A C 1
ATOM 702 O O . ASP A 1 94 ? 15.905 -11.232 -15.809 1.00 85.88 94 ASP A O 1
ATOM 706 N N . PRO A 1 95 ? 15.545 -12.621 -17.539 1.00 83.19 95 PRO A N 1
ATOM 707 C CA . PRO A 1 95 ? 14.114 -12.779 -17.271 1.00 83.19 95 PRO A CA 1
ATOM 708 C C . PRO A 1 95 ? 13.813 -13.311 -15.868 1.00 83.19 95 PRO A C 1
ATOM 710 O O . PRO A 1 95 ? 12.802 -12.936 -15.273 1.00 83.19 95 PRO A O 1
ATOM 713 N N . LEU A 1 96 ? 14.710 -14.124 -15.302 1.00 85.81 96 LEU A N 1
ATOM 714 C CA . LEU A 1 96 ? 14.582 -14.608 -13.934 1.00 85.81 96 LEU A CA 1
ATOM 715 C C . LEU A 1 96 ? 14.683 -13.456 -12.929 1.00 85.81 96 LEU A C 1
ATOM 717 O O . LEU A 1 96 ? 13.959 -13.448 -11.947 1.00 85.81 96 LEU A O 1
ATOM 721 N N . LEU A 1 97 ? 15.535 -12.460 -13.174 1.00 85.06 97 LEU A N 1
ATOM 722 C CA . LEU A 1 97 ? 15.657 -11.293 -12.295 1.00 85.06 97 LEU A CA 1
ATOM 723 C C . LEU A 1 97 ? 14.379 -10.440 -12.292 1.00 85.06 97 LEU A C 1
ATOM 725 O O . LEU A 1 97 ? 14.075 -9.800 -11.291 1.00 85.06 97 LEU A O 1
ATOM 729 N N . VAL A 1 98 ? 13.648 -10.416 -13.408 1.00 83.06 98 VAL A N 1
ATOM 730 C CA . VAL A 1 98 ? 12.424 -9.616 -13.569 1.00 83.06 98 VAL A CA 1
ATOM 731 C C . VAL A 1 98 ? 11.181 -10.343 -13.041 1.00 83.06 98 VAL A C 1
ATOM 733 O O . VAL A 1 98 ? 10.230 -9.689 -12.622 1.00 83.06 98 VAL A O 1
ATOM 736 N N . GLY A 1 99 ? 11.173 -11.679 -13.059 1.00 78.06 99 GLY A N 1
ATOM 737 C CA . GLY A 1 99 ? 10.017 -12.499 -12.680 1.00 78.06 99 GLY A CA 1
ATOM 738 C C . GLY A 1 99 ? 9.939 -12.954 -11.215 1.00 78.06 99 GLY A C 1
ATOM 739 O O . GLY A 1 99 ? 9.016 -13.704 -10.899 1.00 78.06 99 GLY A O 1
ATOM 740 N N . GLN A 1 100 ? 10.891 -12.574 -10.354 1.00 70.75 100 GLN A N 1
ATOM 741 C CA . GLN A 1 100 ? 10.996 -13.022 -8.948 1.00 70.75 100 GLN A CA 1
ATOM 742 C C . GLN A 1 100 ? 10.428 -12.017 -7.943 1.00 70.75 100 GLN A C 1
ATOM 744 O O . GLN A 1 100 ? 10.535 -10.794 -8.188 1.00 70.75 100 GLN A O 1
#

Foldseek 3Di:
DPVVVLVVLVVQLVVLVVVCVVPVDPVSVVSNVVSVVVNVVVPDDPVRVVVVVVCPVVVVVLVVVCVVLVVVVVVVPDPDDDQLVRSCVSPVHDSVSSPD

pLDDT: mean 92.33, std 5.49, range [66.0, 98.0]

Solvent-accessible surface area (backbone atoms only — not comparable to full-atom values): 5649 Å² total; per-residue (Å²): 132,66,63,68,61,52,54,52,33,50,51,51,22,53,51,32,43,55,49,19,73,73,66,71,37,68,69,38,47,52,53,20,50,53,34,44,50,52,36,51,58,72,71,48,50,70,72,58,52,50,52,55,56,70,45,47,64,57,52,54,50,52,51,51,50,37,58,77,47,48,41,61,71,52,62,75,68,49,92,59,94,78,54,41,58,67,52,14,60,74,65,71,48,60,39,67,75,62,66,107

InterPro domains:
  IPR012967 Caffeic acid 3-O-methyltransferase-like, dimerisation domain [PF08100] (58-90)
  IPR036388 Winged helix-like DNA-binding domain superfamily [G3DSA:1.10.10.10] (21-99)
  IPR036390 Winged helix DNA-binding domain superfamily [SSF46785] (43-94)

Mean predicted aligned error: 5.84 Å

Radius of gyration: 19.54 Å; Cα contacts (8 Å, |Δi|>4): 58; chains: 1; bounding box: 39×30×46 Å

Secondary structure (DSSP, 8-state):
--HHHHHHHHHHHHHHHHHHHHH--HHHHHHHHHHHHHHHHHHS-HHHHHHHHHHHHHHHHHHHHHHHTTHHHHHHH-SS---HHHHHHTTT--HHHH--